Protein AF-A0A392QUX7-F1 (afdb_monomer_lite)

Radius of gyration: 17.22 Å; chains: 1; bounding box: 44×27×42 Å

Organism: NCBI:txid97028

Secondary structure (DSSP, 8-state):
------PPPTTS-HHHHHHHHHHHHHSTTHHHHH-----TT-TT-BTTTSEEETTEEHHHH-HHHHHH-S-TT-BHHHHEEEETTEEEEPP-

Sequence (92 aa):
MVGEATSFGAKDSIWWRDVVSVGESIMAGWFKSNFSCVVGNGTDISFWNVKWCGNNSFGELFPNLFTKELRQNSLIADKMINNREGLSWRWE

pLDDT: mean 86.53, std 13.4, range [34.09, 96.94]

Foldseek 3Di:
DDDPDPDDDPPDDPVVVVVVVVQCVVDNCSCVVPDDDDCPLQPPAFQFQDDDDVRDGNCRVPVVLCVVAPCNRDTVNRQWDQDPVGTDGDGD

Structure (mmCIF, N/CA/C/O backbone):
data_AF-A0A392QUX7-F1
#
_entry.id   AF-A0A392QUX7-F1
#
loop_
_atom_site.group_PDB
_atom_site.id
_atom_site.type_symbol
_atom_site.label_atom_id
_atom_site.label_alt_id
_atom_site.label_comp_id
_atom_site.label_asym_id
_atom_site.label_entity_id
_atom_site.label_seq_id
_atom_site.pdbx_PDB_ins_code
_atom_site.Cartn_x
_atom_site.Cartn_y
_atom_site.Cartn_z
_atom_site.occupancy
_atom_site.B_iso_or_equiv
_atom_site.auth_seq_id
_atom_site.auth_comp_id
_atom_site.auth_asym_id
_atom_site.auth_atom_id
_atom_site.pdbx_PDB_model_num
ATOM 1 N N . MET A 1 1 ? 22.898 14.146 -7.779 1.00 35.97 1 MET A N 1
ATOM 2 C CA . MET A 1 1 ? 21.882 13.350 -7.063 1.00 35.97 1 MET A CA 1
ATOM 3 C C . MET A 1 1 ? 22.382 11.923 -7.089 1.00 35.97 1 MET A C 1
ATOM 5 O O . MET A 1 1 ? 22.597 11.402 -8.174 1.00 35.97 1 MET A O 1
ATOM 9 N N . VAL A 1 2 ? 22.740 11.374 -5.932 1.00 34.09 2 VAL A N 1
ATOM 10 C CA . VAL A 1 2 ? 23.270 10.011 -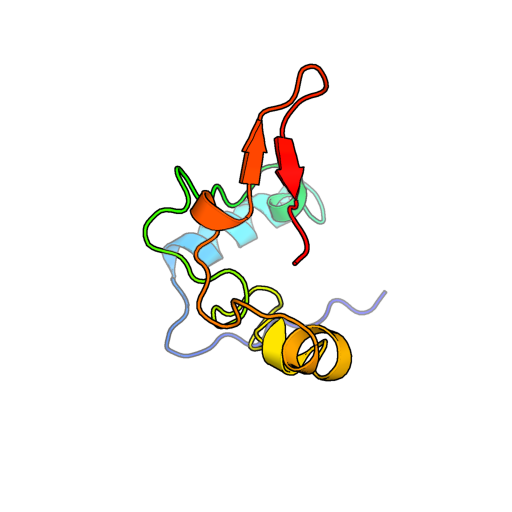5.836 1.00 34.09 2 VAL A CA 1
ATOM 11 C C . VAL A 1 2 ? 22.095 9.073 -6.078 1.00 34.09 2 VAL A C 1
ATOM 13 O O . VAL A 1 2 ? 21.124 9.123 -5.329 1.00 34.09 2 VAL A O 1
ATOM 16 N N . GLY A 1 3 ? 22.144 8.294 -7.159 1.00 38.94 3 GLY A N 1
ATOM 17 C CA . GLY A 1 3 ? 21.216 7.186 -7.340 1.00 38.94 3 GLY A CA 1
ATOM 18 C C . GLY A 1 3 ? 21.482 6.191 -6.222 1.00 38.94 3 GLY A C 1
ATOM 19 O O . GLY A 1 3 ? 22.583 5.645 -6.145 1.00 38.94 3 GLY A O 1
ATOM 20 N N . GLU A 1 4 ? 20.524 6.017 -5.314 1.00 42.84 4 GLU A N 1
ATOM 21 C CA . GLU A 1 4 ? 20.568 4.906 -4.371 1.00 42.84 4 GLU A CA 1
ATOM 22 C C . GLU A 1 4 ? 20.665 3.621 -5.190 1.00 42.84 4 GLU A C 1
ATOM 24 O O . GLU A 1 4 ? 19.773 3.293 -5.973 1.00 42.84 4 GLU A O 1
ATOM 29 N N . ALA A 1 5 ? 21.787 2.918 -5.049 1.00 45.12 5 ALA A N 1
ATOM 30 C CA . ALA A 1 5 ? 21.927 1.587 -5.600 1.00 45.12 5 ALA A CA 1
ATOM 31 C C . ALA A 1 5 ? 20.910 0.699 -4.881 1.00 45.12 5 ALA A C 1
ATOM 33 O O . ALA A 1 5 ? 21.061 0.388 -3.699 1.00 45.12 5 ALA A O 1
ATOM 34 N N . THR A 1 6 ? 19.850 0.324 -5.591 1.00 57.12 6 THR A N 1
ATOM 35 C CA . THR A 1 6 ? 18.875 -0.660 -5.132 1.00 57.12 6 THR A CA 1
ATOM 36 C C . THR A 1 6 ? 19.610 -1.966 -4.846 1.00 57.12 6 THR A C 1
ATOM 38 O O . THR A 1 6 ? 20.047 -2.662 -5.760 1.00 57.12 6 THR A O 1
ATOM 41 N N . SER A 1 7 ? 19.805 -2.268 -3.564 1.00 61.59 7 SER A N 1
ATOM 42 C CA . SER A 1 7 ? 20.307 -3.561 -3.103 1.00 61.59 7 SER A CA 1
ATOM 43 C C . SER A 1 7 ? 19.223 -4.607 -3.346 1.00 61.59 7 SER A C 1
ATOM 45 O O . SER A 1 7 ? 18.135 -4.500 -2.779 1.00 61.59 7 SER A O 1
ATOM 47 N N . PHE A 1 8 ? 19.504 -5.582 -4.213 1.00 66.06 8 PHE A N 1
ATOM 48 C CA . PHE A 1 8 ? 18.540 -6.610 -4.597 1.00 66.06 8 PHE A CA 1
ATOM 49 C C . PHE A 1 8 ? 18.642 -7.828 -3.677 1.00 66.06 8 PHE A C 1
ATOM 51 O O . PHE A 1 8 ? 19.711 -8.424 -3.518 1.00 66.06 8 PHE A O 1
ATOM 58 N N . GLY A 1 9 ? 17.523 -8.205 -3.067 1.00 72.06 9 GLY A N 1
ATOM 59 C CA . GLY A 1 9 ? 17.422 -9.364 -2.193 1.00 72.06 9 GLY A CA 1
ATOM 60 C C . GLY A 1 9 ? 17.210 -10.660 -2.975 1.00 72.06 9 GLY A C 1
ATOM 61 O O . GLY A 1 9 ? 16.638 -10.680 -4.061 1.00 72.06 9 GLY A O 1
ATOM 62 N N . ALA A 1 10 ? 17.574 -11.798 -2.378 1.00 74.62 10 ALA A N 1
ATOM 63 C CA . ALA A 1 10 ? 17.349 -13.132 -2.957 1.00 74.62 10 ALA A CA 1
ATOM 64 C C . ALA A 1 10 ? 15.858 -13.501 -3.176 1.00 74.62 10 ALA A C 1
ATOM 66 O O . ALA A 1 10 ? 15.554 -14.605 -3.625 1.00 74.62 10 ALA A O 1
ATOM 67 N N . LYS A 1 11 ? 14.922 -12.616 -2.810 1.00 79.31 11 LYS A N 1
ATOM 68 C CA . LYS A 1 11 ? 13.468 -12.785 -2.949 1.00 79.31 11 LYS A CA 1
ATOM 69 C C . LYS A 1 11 ? 12.849 -11.858 -3.995 1.00 79.31 11 LYS A C 1
ATOM 71 O O . LYS A 1 11 ? 11.634 -11.897 -4.178 1.00 79.31 11 LYS A O 1
ATOM 76 N N . ASP A 1 12 ? 13.655 -11.058 -4.679 1.00 81.94 12 ASP A N 1
ATOM 77 C CA . ASP A 1 12 ? 13.146 -10.092 -5.640 1.00 81.94 12 ASP A CA 1
ATOM 78 C C . ASP A 1 12 ? 12.670 -10.797 -6.913 1.00 81.94 12 ASP A C 1
ATOM 80 O O . ASP A 1 12 ? 13.267 -11.766 -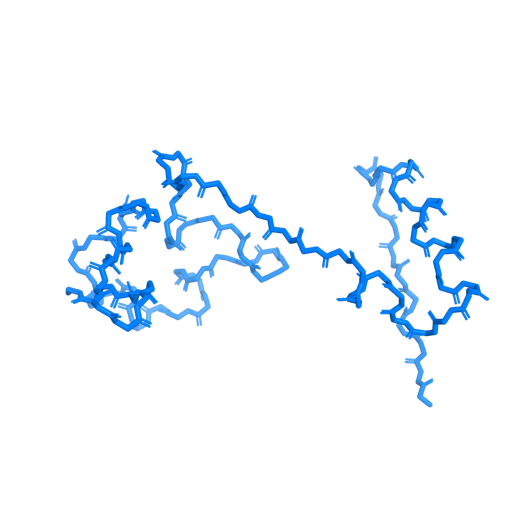7.390 1.00 81.94 12 ASP A O 1
ATOM 84 N N . SER A 1 13 ? 11.573 -10.304 -7.484 1.00 88.69 13 SER A N 1
ATOM 85 C CA . SER A 1 13 ? 11.059 -10.833 -8.743 1.00 88.69 13 SER A CA 1
ATOM 86 C C . SER A 1 13 ? 11.947 -10.382 -9.898 1.00 88.69 13 SER A C 1
ATOM 88 O O . SER A 1 13 ? 12.005 -9.196 -10.226 1.00 88.69 13 SER A O 1
ATOM 90 N N . ILE A 1 14 ? 12.592 -11.353 -10.550 1.00 89.81 14 ILE A N 1
ATOM 91 C CA . ILE A 1 14 ? 13.402 -11.138 -11.757 1.00 89.81 14 ILE A CA 1
ATOM 92 C C . ILE A 1 14 ? 12.584 -10.409 -12.831 1.00 89.81 14 ILE A C 1
ATOM 94 O O . ILE A 1 14 ? 13.075 -9.460 -13.432 1.00 89.81 14 ILE A O 1
ATOM 98 N N . TRP A 1 15 ? 11.316 -10.788 -13.015 1.00 92.88 15 TRP A N 1
ATOM 99 C CA . TRP A 1 15 ? 10.454 -10.173 -14.025 1.00 92.88 15 TRP A CA 1
ATOM 100 C C . TRP A 1 15 ? 10.163 -8.699 -13.722 1.00 92.88 15 TRP A C 1
ATOM 102 O O . TRP A 1 15 ? 10.327 -7.846 -14.590 1.00 92.88 15 TRP A O 1
ATOM 112 N N . TRP A 1 16 ? 9.787 -8.373 -12.480 1.00 91.31 16 TRP A N 1
ATOM 113 C CA . TRP A 1 16 ? 9.521 -6.979 -12.103 1.00 91.31 16 TRP A CA 1
ATOM 114 C C . TRP A 1 16 ? 10.776 -6.115 -12.170 1.00 91.31 16 TRP A C 1
ATOM 116 O O . TRP A 1 16 ? 10.697 -4.960 -12.578 1.00 91.31 16 TRP A O 1
ATOM 126 N N . ARG A 1 17 ? 11.939 -6.677 -11.833 1.00 88.88 17 ARG A N 1
ATOM 127 C CA . ARG A 1 17 ? 13.223 -5.991 -11.977 1.00 88.88 17 ARG A CA 1
ATOM 128 C C . ARG A 1 17 ? 13.504 -5.618 -13.430 1.00 88.88 17 ARG A C 1
ATOM 130 O O . ARG A 1 17 ? 13.893 -4.482 -13.698 1.00 88.88 17 ARG A O 1
ATOM 137 N N . ASP A 1 18 ? 13.310 -6.551 -14.356 1.00 92.75 18 ASP A N 1
ATOM 138 C CA . ASP A 1 18 ? 13.577 -6.310 -15.773 1.00 92.75 18 ASP A CA 1
ATOM 139 C C . ASP A 1 18 ? 12.585 -5.276 -16.340 1.00 92.75 18 ASP A C 1
ATOM 141 O O . ASP A 1 18 ? 12.994 -4.356 -17.046 1.00 92.75 18 ASP A O 1
ATOM 145 N N . VAL A 1 19 ? 11.308 -5.334 -15.939 1.00 93.06 19 VAL A N 1
ATOM 146 C CA . VAL A 1 19 ? 10.292 -4.323 -16.293 1.00 93.06 19 VAL A CA 1
ATOM 147 C C . VAL A 1 19 ? 10.670 -2.930 -15.789 1.00 93.06 19 VAL A C 1
ATOM 149 O O . VAL A 1 19 ? 10.633 -1.971 -16.561 1.00 93.06 19 VAL A O 1
ATOM 152 N N . VAL A 1 20 ? 11.065 -2.804 -14.518 1.00 91.56 20 VAL A N 1
ATOM 153 C CA . VAL A 1 20 ? 11.530 -1.527 -13.950 1.00 91.56 20 VAL A CA 1
ATOM 154 C C . VAL A 1 20 ? 12.760 -1.027 -14.706 1.00 91.56 20 VAL A C 1
ATOM 156 O O . VAL A 1 20 ? 12.819 0.146 -15.056 1.00 91.56 20 VAL A O 1
ATOM 159 N N . SER A 1 21 ? 13.706 -1.915 -15.025 1.00 91.12 21 SER A N 1
ATOM 160 C CA . SER A 1 21 ? 14.945 -1.557 -15.729 1.00 91.12 21 SER A CA 1
ATOM 161 C C . SER A 1 21 ? 14.682 -1.023 -17.139 1.00 91.12 21 SER A C 1
ATOM 163 O O . SER A 1 21 ? 15.267 -0.016 -17.537 1.00 91.12 21 SER A O 1
ATOM 165 N N . VAL A 1 22 ? 13.772 -1.656 -17.889 1.00 94.56 22 VAL A N 1
ATOM 166 C CA . VAL A 1 22 ? 13.337 -1.150 -19.201 1.00 94.56 22 VAL A CA 1
ATOM 167 C C . VAL A 1 22 ? 12.665 0.213 -19.044 1.00 94.56 22 VAL A C 1
ATOM 169 O O . VAL A 1 22 ? 12.984 1.138 -19.787 1.00 94.56 22 VAL A O 1
ATOM 172 N N . GLY A 1 23 ? 11.791 0.371 -18.051 1.00 93.56 23 GLY A N 1
ATOM 173 C CA . GLY A 1 23 ? 11.123 1.636 -17.760 1.00 93.56 23 GLY A CA 1
ATOM 174 C C . GLY A 1 23 ? 12.080 2.790 -17.469 1.00 93.56 23 GLY A C 1
ATOM 175 O O . GLY A 1 23 ? 11.987 3.848 -18.090 1.00 93.56 23 GLY A O 1
ATOM 176 N N . GLU A 1 24 ? 13.035 2.579 -16.564 1.00 92.75 24 GLU A N 1
ATOM 177 C CA . GLU A 1 24 ? 14.029 3.594 -16.190 1.00 92.75 24 GLU A CA 1
ATOM 178 C C . GLU A 1 24 ? 14.944 3.988 -17.362 1.00 92.75 24 GLU A C 1
ATOM 180 O O . GLU A 1 24 ? 15.438 5.114 -17.399 1.00 92.75 24 GLU A O 1
ATOM 185 N N . SER A 1 25 ? 15.124 3.116 -18.364 1.00 94.12 25 SER A N 1
ATOM 186 C CA . SER A 1 25 ? 15.831 3.476 -19.603 1.00 94.12 25 SER A CA 1
ATOM 187 C C . SER A 1 25 ? 15.057 4.462 -20.493 1.00 94.12 25 SER A C 1
ATOM 189 O O . SER A 1 25 ? 15.663 5.155 -21.308 1.00 94.12 25 SER A O 1
ATOM 191 N N . ILE A 1 26 ? 13.730 4.544 -20.334 1.00 94.56 26 ILE A N 1
ATOM 192 C CA . ILE A 1 26 ? 12.851 5.444 -21.096 1.00 94.56 26 ILE A CA 1
ATOM 193 C C . ILE A 1 26 ? 12.763 6.808 -20.405 1.00 94.56 26 ILE A C 1
ATOM 195 O O . ILE A 1 26 ? 12.878 7.848 -21.053 1.00 94.56 26 ILE A O 1
ATOM 199 N N . MET A 1 27 ? 12.519 6.814 -19.092 1.00 92.31 27 MET A N 1
ATOM 200 C CA . MET A 1 27 ? 12.347 8.029 -18.297 1.00 92.31 27 MET A CA 1
ATOM 201 C C . MET A 1 27 ? 12.696 7.760 -16.832 1.00 92.31 27 MET A C 1
ATOM 203 O O . MET A 1 27 ? 12.258 6.764 -16.263 1.00 92.31 27 MET A O 1
ATOM 207 N N . ALA A 1 28 ? 13.412 8.688 -16.194 1.00 92.62 28 ALA A N 1
ATOM 208 C CA . ALA A 1 28 ? 13.681 8.604 -14.761 1.00 92.62 28 ALA A CA 1
ATOM 209 C C . ALA A 1 28 ? 12.370 8.585 -13.955 1.00 92.62 28 ALA A C 1
ATOM 211 O O . ALA A 1 28 ? 11.522 9.469 -14.110 1.00 92.62 28 ALA A O 1
ATOM 212 N N . GLY A 1 29 ? 12.207 7.590 -13.083 1.00 89.38 29 GLY A N 1
ATOM 213 C CA . GLY A 1 29 ? 10.989 7.414 -12.293 1.00 89.38 29 GLY A CA 1
ATOM 214 C C . GLY A 1 29 ? 9.791 6.924 -13.111 1.00 89.38 29 GLY A C 1
ATOM 215 O O . GLY A 1 29 ? 8.638 7.151 -12.720 1.00 89.38 29 GLY A O 1
ATOM 216 N N . TRP A 1 30 ? 10.037 6.253 -14.241 1.00 94.12 30 TRP A N 1
ATOM 217 C CA . TRP A 1 30 ? 8.992 5.692 -15.096 1.00 94.12 30 TRP A CA 1
ATOM 218 C C . TRP A 1 30 ? 8.059 4.766 -14.318 1.00 94.12 30 TRP A C 1
ATOM 220 O O . TRP A 1 30 ? 6.842 4.865 -14.472 1.00 94.12 30 TRP A O 1
ATOM 230 N N . PHE A 1 31 ? 8.598 3.918 -13.436 1.00 90.94 31 PHE A N 1
ATOM 231 C CA . PHE A 1 31 ? 7.774 2.981 -12.671 1.00 90.94 31 PHE A CA 1
ATOM 232 C C . PHE A 1 31 ? 6.748 3.718 -11.800 1.00 90.94 31 PHE A C 1
ATOM 234 O O . PHE A 1 31 ? 5.558 3.420 -11.856 1.00 90.94 31 PHE A O 1
ATOM 241 N N . LYS A 1 32 ? 7.187 4.752 -11.070 1.00 89.06 32 LYS A N 1
ATOM 242 C CA . LYS A 1 32 ? 6.317 5.569 -10.208 1.00 89.06 32 LYS A CA 1
ATOM 243 C C . LYS A 1 32 ? 5.242 6.324 -10.999 1.00 89.06 32 LYS A C 1
ATOM 245 O O . LYS A 1 32 ? 4.167 6.576 -10.467 1.00 89.06 32 LYS A O 1
ATOM 250 N N . SER A 1 33 ? 5.539 6.697 -12.243 1.00 92.31 33 SER A N 1
ATOM 251 C CA . SER A 1 33 ? 4.618 7.452 -13.101 1.00 92.31 33 SER A CA 1
ATOM 252 C C . SER A 1 33 ? 3.587 6.574 -13.816 1.00 92.31 33 SER A C 1
ATOM 254 O O . SER A 1 33 ? 2.523 7.069 -14.173 1.00 92.31 33 SER A O 1
ATOM 256 N N . ASN A 1 34 ? 3.890 5.290 -14.041 1.00 91.56 34 ASN A N 1
ATOM 257 C CA . ASN A 1 34 ? 3.068 4.404 -14.877 1.00 91.56 34 ASN A CA 1
ATOM 258 C C . ASN A 1 34 ? 2.377 3.276 -14.103 1.00 91.56 34 ASN A C 1
ATOM 260 O O . ASN A 1 34 ? 1.449 2.665 -14.629 1.00 91.56 34 ASN A O 1
ATOM 264 N N . PHE A 1 35 ? 2.801 2.994 -12.870 1.00 90.12 35 PHE A N 1
ATOM 265 C CA . PHE A 1 35 ? 2.224 1.938 -12.044 1.00 90.12 35 PHE A CA 1
ATOM 266 C C . PHE A 1 35 ? 1.604 2.506 -10.776 1.00 90.12 35 PHE A C 1
ATOM 268 O O . PHE A 1 35 ? 2.157 3.383 -10.114 1.00 90.12 35 PHE A O 1
ATOM 275 N N . SER A 1 36 ? 0.464 1.935 -10.403 1.00 87.19 36 SER A N 1
ATOM 276 C CA . SER A 1 36 ? -0.162 2.137 -9.105 1.00 87.19 36 SER A CA 1
ATOM 277 C C . SER A 1 36 ? -0.460 0.783 -8.469 1.00 87.19 36 SER A C 1
ATOM 279 O O . SER A 1 36 ? -0.785 -0.193 -9.147 1.00 87.19 36 SER A O 1
ATOM 281 N N . CYS A 1 37 ? -0.320 0.712 -7.146 1.00 82.25 37 CYS A N 1
ATOM 282 C CA . CYS A 1 37 ? -0.785 -0.439 -6.386 1.00 82.25 37 CYS A CA 1
ATOM 283 C C . CYS A 1 37 ? -2.274 -0.244 -6.096 1.00 82.25 37 CYS A C 1
ATOM 285 O O . CYS A 1 37 ? -2.659 0.746 -5.471 1.00 82.25 37 CYS A O 1
ATOM 287 N N . VAL A 1 38 ? -3.105 -1.178 -6.555 1.00 84.44 38 VAL A N 1
ATOM 288 C CA . VAL A 1 38 ? -4.546 -1.155 -6.305 1.00 84.44 38 VAL A CA 1
ATOM 289 C C . VAL A 1 38 ? -4.870 -2.227 -5.275 1.00 84.44 38 VAL A C 1
ATOM 291 O O . VAL A 1 38 ? -4.701 -3.416 -5.516 1.00 84.44 38 VAL A O 1
ATOM 294 N N . VAL A 1 39 ? -5.350 -1.777 -4.122 1.00 83.00 39 VAL A N 1
ATOM 295 C CA . VAL A 1 39 ? -5.714 -2.608 -2.963 1.00 83.00 39 VAL A CA 1
ATOM 296 C C . VAL A 1 39 ? -6.960 -3.470 -3.232 1.00 83.00 39 VAL A C 1
ATOM 298 O O . VAL A 1 39 ? -7.187 -4.478 -2.568 1.00 83.00 39 VAL A O 1
ATOM 301 N N . GLY A 1 40 ? -7.779 -3.090 -4.215 1.00 86.94 40 GLY A N 1
ATOM 302 C CA . GLY A 1 40 ? -9.047 -3.751 -4.513 1.00 86.94 40 GLY A CA 1
ATOM 303 C C . GLY A 1 40 ? -10.155 -3.313 -3.554 1.00 86.94 40 GLY A C 1
ATOM 304 O O . GLY A 1 40 ? -10.278 -2.131 -3.244 1.00 86.94 40 GLY A O 1
ATOM 305 N N . ASN A 1 41 ? -10.975 -4.263 -3.100 1.00 87.88 41 ASN A N 1
ATOM 30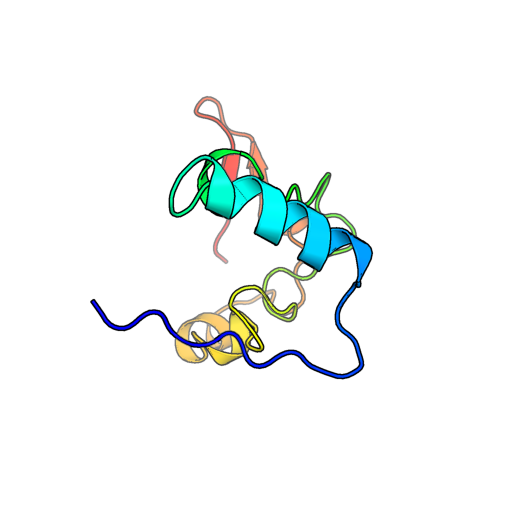6 C CA . ASN A 1 41 ? -12.113 -4.010 -2.204 1.00 87.88 41 ASN A CA 1
ATOM 307 C C . ASN A 1 41 ? -11.713 -3.850 -0.722 1.00 87.88 41 ASN A C 1
ATOM 309 O O . ASN A 1 41 ? -12.557 -3.489 0.093 1.00 87.88 41 ASN A O 1
ATOM 313 N N . GLY A 1 42 ? -10.452 -4.127 -0.367 1.00 91.00 42 GLY A N 1
ATOM 314 C CA . GLY A 1 42 ? -9.923 -3.941 0.983 1.00 91.00 42 GLY A CA 1
ATOM 315 C C . GLY A 1 42 ? -10.483 -4.891 2.048 1.00 91.00 42 GLY A C 1
ATOM 316 O O . GLY A 1 42 ? -10.334 -4.586 3.231 1.00 91.00 42 GLY A O 1
ATOM 317 N N . THR A 1 43 ? -11.123 -6.006 1.668 1.00 93.31 43 THR A N 1
ATOM 318 C CA . THR A 1 43 ? -11.782 -6.936 2.611 1.00 93.31 43 THR A CA 1
ATOM 319 C C . THR A 1 43 ? -10.831 -7.889 3.328 1.00 93.31 43 THR A C 1
ATOM 321 O O . THR A 1 43 ? -11.240 -8.528 4.285 1.00 93.31 43 THR A O 1
ATOM 324 N N . ASP A 1 44 ? -9.571 -7.970 2.899 1.00 92.81 44 ASP A N 1
ATOM 325 C CA . ASP A 1 44 ? -8.594 -8.934 3.432 1.00 92.81 44 ASP A CA 1
ATOM 326 C C . ASP A 1 44 ? -7.249 -8.282 3.784 1.00 92.81 44 ASP A C 1
ATOM 328 O O . ASP A 1 44 ? -6.231 -8.949 3.963 1.00 92.81 44 ASP A O 1
ATOM 332 N N . ILE A 1 45 ? -7.219 -6.950 3.862 1.00 93.31 45 ILE A N 1
ATOM 333 C CA . ILE A 1 45 ? -5.997 -6.180 4.092 1.00 93.31 45 ILE A CA 1
ATOM 334 C C . ILE A 1 45 ? -6.205 -5.322 5.336 1.00 93.31 45 ILE A C 1
ATOM 336 O O . ILE A 1 45 ? -7.077 -4.452 5.365 1.00 93.31 45 ILE A O 1
ATOM 340 N N . SER A 1 46 ? -5.404 -5.572 6.375 1.00 94.88 46 SER A N 1
ATOM 341 C CA . S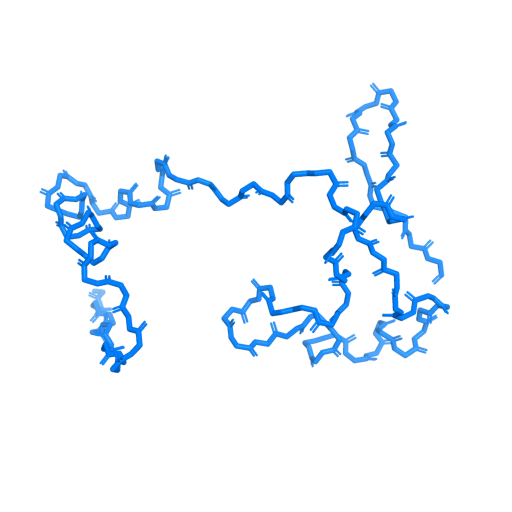ER A 1 46 ? -5.448 -4.787 7.612 1.00 94.88 46 SER A CA 1
ATOM 342 C C . SER A 1 46 ? -4.963 -3.359 7.365 1.00 94.88 46 SER A C 1
ATOM 344 O O . SER A 1 46 ? -3.911 -3.141 6.773 1.00 94.88 46 SER A O 1
ATOM 346 N N . PHE A 1 47 ? -5.704 -2.369 7.856 1.00 93.62 47 PHE A N 1
ATOM 347 C CA . PHE A 1 47 ? -5.314 -0.970 7.715 1.00 93.62 47 PHE A CA 1
ATOM 348 C C . PHE A 1 47 ? -4.039 -0.650 8.510 1.00 93.62 47 PHE A C 1
ATOM 350 O O . PHE A 1 47 ? -3.143 0.011 7.996 1.00 93.62 47 PHE A O 1
ATOM 357 N N . TRP A 1 48 ? -3.921 -1.147 9.742 1.00 95.56 48 TRP A N 1
ATOM 358 C CA . TRP A 1 48 ? -2.810 -0.786 10.625 1.00 95.56 48 TRP A CA 1
ATOM 359 C C . TRP A 1 48 ? -1.608 -1.711 10.547 1.00 95.56 48 TRP A C 1
ATOM 361 O O . TRP A 1 48 ? -0.486 -1.237 10.704 1.00 95.56 48 TRP A O 1
ATOM 371 N N . ASN A 1 49 ? -1.844 -3.006 10.328 1.00 95.62 49 ASN A N 1
ATOM 372 C CA . ASN A 1 49 ? -0.843 -4.040 10.585 1.00 95.62 49 ASN A CA 1
ATOM 373 C C . ASN A 1 49 ? -0.097 -4.504 9.327 1.00 95.62 49 ASN A C 1
ATOM 375 O O . ASN A 1 49 ? 0.953 -5.134 9.442 1.00 95.62 49 ASN A O 1
ATOM 379 N N . VAL A 1 50 ? -0.606 -4.216 8.122 1.00 94.19 50 VAL A N 1
ATOM 380 C CA . VAL A 1 50 ? 0.136 -4.541 6.892 1.00 94.19 50 VAL A CA 1
ATOM 381 C C . VAL A 1 50 ? 1.237 -3.522 6.645 1.00 94.19 50 VAL A C 1
ATOM 383 O O . VAL A 1 50 ? 1.144 -2.363 7.049 1.00 94.19 50 VAL A O 1
ATOM 386 N N . LYS A 1 51 ? 2.280 -3.956 5.939 1.00 93.69 51 LYS A N 1
ATOM 387 C CA . LYS A 1 51 ? 3.400 -3.102 5.549 1.00 93.69 51 LYS A CA 1
ATOM 388 C C . LYS A 1 51 ? 2.987 -2.185 4.403 1.00 93.69 51 LYS A C 1
ATOM 390 O O . LYS A 1 51 ? 2.848 -2.630 3.267 1.00 93.69 51 LYS A O 1
ATOM 395 N N . TRP A 1 52 ? 2.815 -0.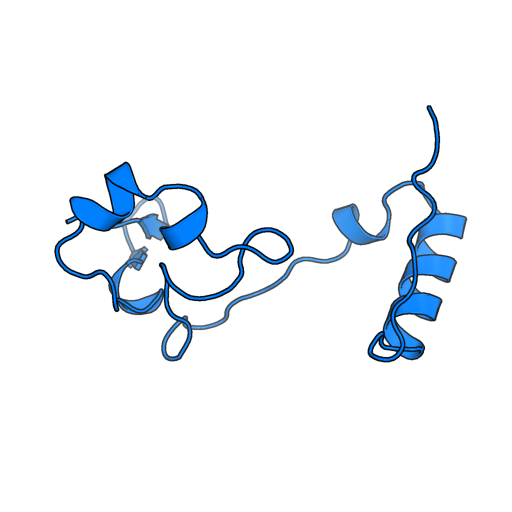909 4.718 1.00 89.19 52 TRP A N 1
ATOM 396 C CA . TRP A 1 52 ? 2.444 0.128 3.755 1.00 89.19 52 TRP A CA 1
ATOM 397 C C . TRP A 1 52 ? 3.645 0.897 3.225 1.00 89.19 52 TRP A C 1
ATOM 399 O O . TRP A 1 52 ? 3.680 1.277 2.056 1.00 89.19 52 TRP A O 1
ATOM 409 N N . CYS A 1 53 ? 4.629 1.145 4.089 1.00 87.19 53 CYS A N 1
ATOM 410 C CA . CYS A 1 53 ? 5.771 1.991 3.777 1.00 87.19 53 CYS A CA 1
ATOM 411 C C . CYS A 1 53 ? 7.064 1.212 4.001 1.00 87.19 53 CYS A C 1
ATOM 413 O O . CYS A 1 53 ? 7.586 1.108 5.116 1.00 87.19 53 CYS A O 1
ATOM 415 N N . GLY A 1 54 ? 7.574 0.650 2.905 1.00 87.06 54 GLY A N 1
ATOM 416 C CA . GLY A 1 54 ? 8.734 -0.230 2.930 1.00 87.06 54 GLY A CA 1
ATOM 417 C C . GLY A 1 54 ? 8.449 -1.462 3.784 1.00 87.06 54 GLY A C 1
ATOM 418 O O . GLY A 1 54 ? 7.530 -2.225 3.502 1.00 87.06 54 GLY A O 1
ATOM 419 N N . ASN A 1 55 ? 9.235 -1.642 4.844 1.00 89.75 55 ASN A N 1
ATOM 420 C CA . ASN A 1 55 ? 9.087 -2.770 5.760 1.00 89.75 55 ASN A CA 1
ATOM 421 C C . ASN A 1 55 ? 8.230 -2.485 6.994 1.00 89.75 55 ASN A C 1
ATOM 423 O O . ASN A 1 55 ? 8.092 -3.386 7.816 1.00 89.75 55 ASN A O 1
ATOM 427 N N . ASN A 1 56 ? 7.654 -1.287 7.102 1.00 94.50 56 ASN A N 1
ATOM 428 C CA . ASN A 1 56 ? 6.898 -0.872 8.275 1.00 94.50 56 ASN A CA 1
ATOM 429 C C . ASN A 1 56 ? 5.400 -0.777 7.979 1.00 94.50 56 ASN A C 1
ATOM 431 O O . ASN A 1 56 ? 4.963 -0.342 6.905 1.00 94.50 56 ASN A O 1
ATOM 435 N N . SER A 1 57 ? 4.621 -1.162 8.975 1.00 96.00 57 SER A N 1
ATOM 436 C CA . SER A 1 57 ? 3.184 -0.964 9.066 1.00 96.00 57 SER A CA 1
ATOM 437 C C . SER A 1 57 ? 2.842 0.427 9.604 1.00 96.00 57 SER A C 1
ATOM 439 O O . SER A 1 57 ? 3.684 1.118 10.183 1.00 96.00 57 SER A O 1
ATOM 441 N N . PHE A 1 58 ? 1.598 0.873 9.426 1.00 94.75 58 PHE A N 1
ATOM 442 C CA . PHE A 1 58 ? 1.179 2.156 9.999 1.00 94.75 58 PHE A CA 1
ATOM 443 C C . PHE A 1 58 ? 1.136 2.123 11.526 1.00 94.75 58 PHE A C 1
ATOM 445 O O . PHE A 1 58 ? 1.412 3.148 12.146 1.00 94.75 58 PHE A O 1
ATOM 452 N N . GLY A 1 59 ? 0.852 0.966 12.132 1.00 95.50 59 GLY A N 1
ATOM 453 C CA . GLY A 1 59 ? 0.918 0.798 13.584 1.00 95.50 59 GLY A CA 1
ATOM 454 C C . GLY A 1 59 ? 2.324 1.053 14.134 1.00 95.50 59 GLY A C 1
ATOM 455 O O . GLY A 1 59 ? 2.475 1.721 15.155 1.00 95.50 59 GLY A O 1
ATOM 456 N N . GLU A 1 60 ? 3.355 0.602 13.414 1.00 96.94 60 GLU A N 1
AT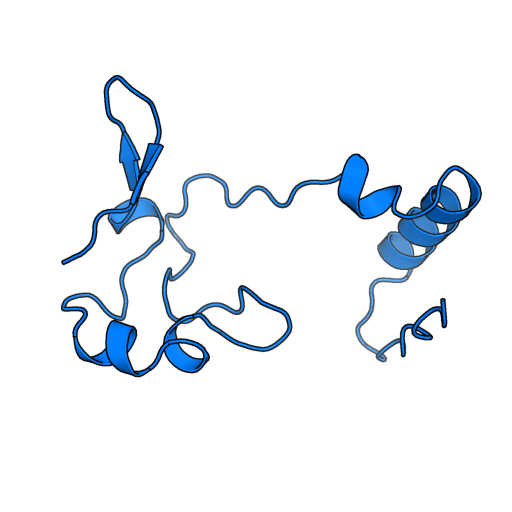OM 457 C CA . GLU A 1 60 ? 4.761 0.835 13.769 1.00 96.94 60 GLU A CA 1
ATOM 458 C C . GLU A 1 60 ? 5.197 2.286 13.526 1.00 96.94 60 GLU A C 1
ATOM 460 O O . GLU A 1 60 ? 5.941 2.852 14.325 1.00 96.94 60 GLU A O 1
ATOM 465 N N . LEU A 1 61 ? 4.731 2.905 12.436 1.00 96.88 61 LEU A N 1
ATOM 466 C CA . LEU A 1 61 ? 5.116 4.274 12.073 1.00 96.88 61 LEU A CA 1
ATOM 467 C C . LEU A 1 61 ? 4.396 5.347 12.897 1.00 96.88 61 LEU A C 1
ATOM 469 O O . LEU A 1 61 ? 4.954 6.417 13.139 1.00 96.88 61 LEU A O 1
ATOM 473 N N . PHE A 1 62 ? 3.166 5.073 13.335 1.00 94.88 62 PHE A N 1
ATOM 474 C CA . PHE A 1 62 ? 2.314 6.023 14.049 1.00 94.88 62 PHE A CA 1
ATOM 475 C C . PHE A 1 62 ? 1.768 5.425 15.357 1.00 94.88 62 PHE A C 1
ATOM 477 O O . PHE A 1 62 ? 0.550 5.385 15.559 1.00 94.88 62 PHE A O 1
ATOM 484 N N . PRO A 1 63 ? 2.640 5.015 16.299 1.00 95.75 63 PRO A N 1
ATOM 485 C CA . PRO A 1 63 ? 2.242 4.252 17.485 1.00 95.75 63 PRO A CA 1
ATOM 486 C C . PRO A 1 63 ? 1.269 5.016 18.391 1.00 95.75 63 PRO A C 1
ATOM 488 O O . PRO A 1 63 ? 0.367 4.427 18.984 1.00 95.75 63 PRO A O 1
ATOM 491 N N . ASN A 1 64 ? 1.395 6.344 18.461 1.00 96.25 64 ASN A N 1
ATOM 492 C CA . ASN A 1 64 ? 0.488 7.190 19.240 1.00 96.25 64 ASN A CA 1
ATOM 493 C C . ASN A 1 64 ? -0.932 7.218 18.663 1.00 96.25 64 ASN A C 1
ATOM 495 O O . ASN A 1 64 ? -1.896 7.283 19.423 1.00 96.25 64 ASN A O 1
ATOM 499 N N . LEU A 1 65 ? -1.062 7.203 17.332 1.00 93.25 65 LEU A N 1
ATOM 500 C CA . LEU A 1 65 ? -2.363 7.169 16.670 1.00 93.25 65 LEU A CA 1
ATOM 501 C C . LEU A 1 65 ? -2.963 5.767 16.786 1.00 93.25 65 LEU A C 1
ATOM 503 O O . LEU A 1 65 ? -4.111 5.627 17.187 1.00 93.25 65 LEU A O 1
ATOM 507 N N . PHE A 1 66 ? -2.142 4.742 16.560 1.00 94.50 66 PHE A N 1
ATOM 508 C CA . PHE A 1 66 ? -2.528 3.347 16.726 1.00 94.50 66 PHE A CA 1
ATOM 509 C C . PHE A 1 66 ? -3.017 3.034 18.146 1.00 94.50 66 PHE A C 1
ATOM 511 O O . PHE A 1 66 ? -4.037 2.382 18.316 1.00 94.50 66 PHE A O 1
ATOM 518 N N . THR A 1 67 ? -2.357 3.555 19.183 1.00 95.25 67 THR A N 1
ATOM 519 C CA . THR A 1 67 ? -2.769 3.346 20.586 1.00 95.25 67 THR A CA 1
ATOM 520 C C . THR A 1 67 ? -4.131 3.970 20.905 1.00 95.25 67 THR A C 1
ATOM 522 O O . THR A 1 67 ? -4.840 3.479 21.778 1.00 95.25 67 THR A O 1
ATOM 525 N N . LYS A 1 68 ? -4.497 5.060 20.223 1.00 93.69 68 LYS A N 1
ATOM 526 C CA . LYS A 1 68 ? -5.778 5.755 20.428 1.00 93.69 68 LYS A CA 1
ATOM 527 C C . LYS A 1 68 ? -6.921 5.166 19.610 1.00 93.69 68 LYS A C 1
ATOM 529 O O . LYS A 1 68 ? -8.073 5.434 19.923 1.00 93.69 68 LYS A O 1
ATOM 534 N N . GLU A 1 69 ? -6.594 4.405 18.578 1.00 92.12 69 GLU A N 1
ATOM 535 C CA . GLU A 1 69 ? -7.557 3.778 17.693 1.00 92.12 69 GLU A CA 1
ATOM 536 C C . GLU A 1 69 ? -8.322 2.659 18.409 1.00 92.12 69 GLU A C 1
ATOM 538 O O . GLU A 1 69 ? -7.727 1.748 18.990 1.00 92.12 69 GLU A O 1
ATOM 543 N N . LEU A 1 70 ? -9.649 2.671 18.282 1.00 92.00 70 LEU A N 1
ATOM 544 C CA . LEU A 1 70 ? -10.501 1.619 18.843 1.00 92.00 70 LEU A CA 1
ATOM 545 C C . LEU A 1 70 ? -10.411 0.307 18.054 1.00 92.00 70 LEU A C 1
ATOM 547 O O . LEU A 1 70 ? -10.474 -0.778 18.634 1.00 92.00 70 LEU A O 1
ATOM 551 N N . ARG A 1 71 ? -10.262 0.382 16.726 1.00 91.69 71 ARG A N 1
ATOM 552 C CA . ARG A 1 71 ? -10.217 -0.789 15.838 1.00 91.69 71 ARG A CA 1
ATOM 553 C C . ARG A 1 71 ? -8.837 -0.991 15.230 1.00 91.69 71 ARG A C 1
ATOM 555 O O . ARG A 1 71 ? -8.663 -0.964 14.016 1.00 91.69 71 ARG A O 1
ATOM 562 N N . GLN A 1 72 ? -7.855 -1.280 16.072 1.00 94.50 72 GLN A N 1
ATOM 563 C CA . GLN A 1 72 ? -6.481 -1.578 15.648 1.00 94.50 72 GLN A CA 1
ATOM 564 C C . GLN A 1 72 ? -6.378 -2.716 14.611 1.00 94.50 72 GLN A C 1
ATOM 566 O O . GLN A 1 72 ? -5.475 -2.722 13.782 1.00 94.50 72 GLN A O 1
ATOM 571 N N . ASN A 1 73 ? -7.331 -3.653 14.600 1.00 94.56 73 ASN A N 1
ATOM 572 C CA . ASN A 1 73 ? -7.380 -4.761 13.638 1.00 94.56 73 ASN A CA 1
ATOM 573 C C . ASN A 1 73 ? -8.341 -4.522 12.463 1.00 94.56 73 ASN A C 1
ATOM 575 O O . ASN A 1 73 ? -8.654 -5.465 11.741 1.00 94.56 73 ASN A O 1
ATOM 579 N N . SER A 1 74 ? -8.818 -3.289 12.260 1.00 94.62 74 SER A N 1
ATOM 580 C CA . SER A 1 74 ? -9.726 -2.965 11.156 1.00 94.62 74 SER A CA 1
ATOM 581 C C . SER A 1 74 ? -9.101 -3.267 9.800 1.00 94.62 74 SER A C 1
ATOM 583 O O . SER A 1 74 ? -7.908 -3.017 9.575 1.00 94.62 74 SER A O 1
ATOM 585 N N . LEU A 1 75 ? -9.935 -3.720 8.876 1.00 94.56 75 LEU A N 1
ATOM 586 C CA . LEU A 1 75 ? -9.594 -3.849 7.472 1.00 94.56 75 LEU A CA 1
ATOM 587 C C . LEU A 1 75 ? -9.732 -2.495 6.774 1.00 94.56 75 LEU A C 1
ATOM 589 O O . LEU A 1 75 ? -10.365 -1.565 7.278 1.00 94.56 75 LEU A O 1
ATOM 593 N N . ILE A 1 76 ? -9.160 -2.375 5.583 1.00 92.50 76 ILE A N 1
ATOM 594 C CA . ILE A 1 76 ? -9.325 -1.173 4.758 1.00 92.50 76 ILE A CA 1
ATOM 595 C C . ILE A 1 76 ? -10.800 -0.939 4.428 1.00 92.50 76 ILE A C 1
ATOM 597 O O . ILE A 1 76 ? -11.260 0.199 4.499 1.00 92.50 76 ILE A O 1
ATOM 601 N N . ALA A 1 77 ? -11.546 -2.005 4.129 1.00 92.56 77 ALA A N 1
ATOM 602 C CA . ALA A 1 77 ? -12.979 -1.926 3.859 1.00 92.56 77 ALA A CA 1
ATOM 603 C C . ALA A 1 77 ? -13.772 -1.336 5.040 1.00 92.56 77 ALA A C 1
ATOM 605 O O . ALA A 1 77 ? -14.708 -0.574 4.821 1.00 92.56 77 ALA A O 1
ATOM 606 N N . ASP A 1 78 ? -13.365 -1.619 6.283 1.00 92.31 78 ASP A N 1
ATOM 607 C CA . ASP A 1 78 ? -14.015 -1.073 7.485 1.00 92.31 78 ASP A CA 1
ATOM 608 C C . ASP A 1 78 ? -13.746 0.429 7.660 1.00 92.31 78 ASP A C 1
ATOM 610 O O . ASP A 1 78 ? -14.531 1.151 8.282 1.00 92.31 78 ASP A O 1
ATOM 614 N N . LYS A 1 79 ? -12.604 0.888 7.138 1.00 89.94 79 LYS A N 1
ATOM 615 C CA . LYS A 1 79 ? -12.092 2.254 7.274 1.00 89.94 79 LYS A CA 1
ATOM 616 C C . LYS A 1 79 ? -12.486 3.161 6.113 1.00 89.94 79 LYS A C 1
ATOM 618 O O . LYS A 1 79 ? -12.421 4.376 6.268 1.00 89.94 79 LYS A O 1
ATOM 623 N N . MET A 1 80 ? -12.896 2.618 4.970 1.00 88.69 80 MET A N 1
ATOM 624 C CA . MET A 1 80 ? -13.320 3.409 3.816 1.00 88.69 80 MET A CA 1
ATOM 625 C C . MET A 1 80 ? -14.806 3.762 3.892 1.00 88.69 80 MET A C 1
ATOM 627 O O . MET A 1 80 ? -15.668 2.894 4.003 1.00 88.69 80 MET A O 1
ATOM 631 N N . ILE A 1 81 ? -15.119 5.051 3.762 1.00 87.00 81 ILE A N 1
ATOM 632 C CA . ILE A 1 81 ? -16.488 5.543 3.591 1.00 87.00 81 ILE A CA 1
ATOM 633 C C . ILE A 1 81 ? -16.628 6.134 2.191 1.00 87.00 81 ILE A C 1
ATOM 635 O O . ILE A 1 81 ? -15.805 6.949 1.770 1.00 87.00 81 ILE A O 1
ATOM 639 N N . ASN A 1 82 ? -17.681 5.726 1.483 1.00 84.62 82 ASN A N 1
ATOM 640 C CA . ASN A 1 82 ? -18.067 6.326 0.214 1.00 84.62 82 ASN A CA 1
ATOM 641 C C . ASN A 1 82 ? -19.043 7.482 0.466 1.00 84.62 82 ASN A C 1
ATOM 643 O O . ASN A 1 82 ? -20.179 7.267 0.896 1.00 84.62 82 ASN A O 1
ATOM 647 N N . ASN A 1 83 ? -18.585 8.702 0.204 1.00 85.00 83 ASN A N 1
ATOM 648 C CA . ASN A 1 83 ? -19.338 9.932 0.396 1.00 85.00 83 ASN A CA 1
ATOM 649 C C . ASN A 1 83 ? -19.656 10.548 -0.974 1.00 85.00 83 ASN A C 1
ATOM 651 O O . ASN A 1 83 ? -19.127 10.140 -2.004 1.00 85.00 83 ASN A O 1
ATOM 655 N N . ARG A 1 84 ? -20.475 11.607 -0.997 1.00 83.62 84 ARG A N 1
ATOM 656 C CA . ARG A 1 84 ? -20.782 12.337 -2.244 1.00 83.62 84 ARG A CA 1
ATOM 657 C C . ARG A 1 84 ? -19.539 12.927 -2.929 1.00 83.62 84 ARG A C 1
ATOM 659 O O . ARG A 1 84 ? -19.564 13.121 -4.136 1.00 83.62 84 ARG A O 1
ATOM 666 N N . GLU A 1 85 ? -18.474 13.181 -2.169 1.00 84.94 85 GLU A N 1
ATOM 667 C CA . GLU A 1 85 ? -17.191 13.714 -2.658 1.00 84.94 85 GLU A CA 1
ATOM 668 C C . GLU A 1 85 ? -16.154 12.621 -2.976 1.00 84.94 85 GLU A C 1
ATOM 670 O O . GLU A 1 85 ? -15.031 12.925 -3.370 1.00 84.94 85 GLU A O 1
ATOM 675 N N . GLY A 1 86 ? -16.522 11.344 -2.823 1.00 84.69 86 GLY A N 1
ATOM 676 C CA . GLY A 1 86 ? -15.645 10.201 -3.054 1.00 84.69 86 GLY A CA 1
ATOM 677 C C . GLY A 1 86 ? -15.270 9.455 -1.775 1.00 84.69 86 GLY A C 1
ATOM 678 O O . GLY A 1 86 ? -16.003 9.454 -0.784 1.00 84.69 86 GLY A O 1
ATOM 679 N N . LEU A 1 87 ? -14.133 8.762 -1.828 1.00 83.31 87 LEU A N 1
ATOM 680 C CA . LEU A 1 87 ? -13.663 7.875 -0.766 1.00 83.31 87 LEU A CA 1
ATOM 681 C C . LEU A 1 87 ? -12.939 8.663 0.331 1.00 83.31 87 LEU A C 1
ATOM 683 O O . LEU A 1 87 ? -12.023 9.433 0.049 1.00 83.31 87 LEU A O 1
ATOM 687 N N . SER A 1 88 ? -13.325 8.434 1.585 1.00 85.88 88 SER A N 1
ATOM 688 C CA . SER A 1 88 ? -12.717 9.060 2.765 1.00 85.88 88 SER A CA 1
ATOM 689 C C . SER A 1 88 ? -12.391 8.031 3.849 1.00 85.88 88 SER A C 1
ATOM 691 O O . SER A 1 88 ? -13.007 6.965 3.909 1.00 85.88 88 SER A O 1
ATOM 693 N N . TRP A 1 89 ? -11.418 8.351 4.706 1.00 85.62 89 TRP A N 1
ATOM 694 C CA . TRP A 1 89 ? -11.026 7.503 5.833 1.00 85.62 89 TRP A CA 1
ATOM 695 C C . TRP A 1 89 ? -11.866 7.799 7.076 1.00 85.62 89 TRP A C 1
ATOM 697 O O . TRP A 1 89 ? -11.992 8.953 7.491 1.00 85.62 89 TRP A O 1
ATOM 707 N N . ARG A 1 90 ? -12.395 6.744 7.699 1.00 86.00 90 ARG A N 1
ATOM 708 C CA . ARG A 1 90 ? -13.041 6.785 9.009 1.00 86.00 90 ARG A CA 1
ATOM 709 C C . ARG A 1 90 ? -12.007 6.613 10.115 1.00 86.00 90 ARG A C 1
ATOM 711 O O . ARG A 1 90 ? -11.398 5.551 10.244 1.00 86.00 90 ARG A O 1
ATOM 718 N N . TRP A 1 91 ? -11.882 7.622 10.961 1.00 83.75 91 TRP A N 1
ATOM 719 C CA . TRP A 1 91 ? -11.119 7.538 12.203 1.00 83.75 91 TRP A CA 1
ATOM 720 C C . TRP A 1 91 ? -12.087 7.328 13.368 1.00 83.75 91 TRP A C 1
ATOM 722 O O . TRP A 1 91 ? -13.143 7.963 13.391 1.00 83.75 91 TRP A O 1
ATOM 732 N N . GLU A 1 92 ? -11.755 6.411 14.278 1.00 73.44 92 GLU A N 1
ATOM 733 C CA . GLU A 1 92 ? -12.553 6.070 15.466 1.00 73.44 92 GLU A CA 1
ATOM 734 C C . GLU A 1 92 ? -11.681 6.078 16.724 1.00 73.44 92 GLU A C 1
ATOM 736 O O . GLU A 1 92 ? -10.546 5.549 16.662 1.00 73.44 92 GLU A O 1
#